Protein AF-A0A127MDD0-F1 (afdb_monomer)

Radius of gyration: 14.5 Å; Cα contacts (8 Å, |Δi|>4): 98; chains: 1; bounding box: 35×24×47 Å

Foldseek 3Di:
DDDDLPDPLLVLLVVLLVVDDLPPPPVDDLLLLLLLLLLLVVVLVVDPDPSSNSNSVSLSSSSLSNCVSVVNNDPVNSVVSNVVCVVCVVVSPVSNVVSVVVSVVVSVVVVVVVVVVVD

Solvent-accessible surface area (backbone atoms only — not comparable to full-atom values): 6689 Å² total; per-residue (Å²): 140,84,88,85,82,74,65,57,62,56,55,53,45,56,50,46,63,71,63,60,57,67,76,62,81,67,90,67,55,62,70,56,32,45,47,31,26,54,25,24,55,59,47,36,79,69,41,93,46,70,65,56,25,52,50,32,49,50,55,21,49,42,32,43,50,55,24,48,47,70,74,55,66,42,72,69,56,49,51,58,47,52,59,48,41,78,75,40,58,68,60,35,54,57,41,30,55,49,44,53,53,5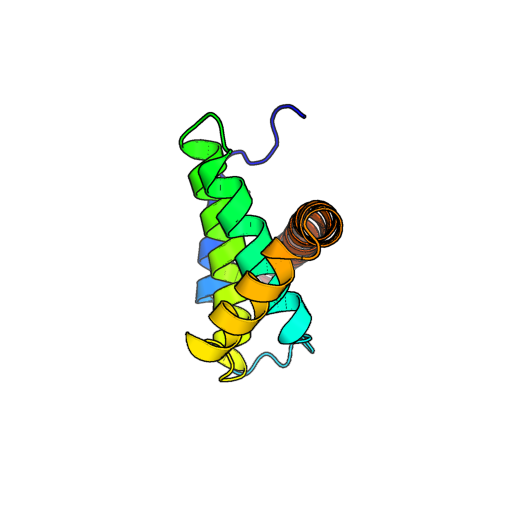3,49,52,54,56,52,53,54,47,56,52,50,55,53,58,75,74,108

pLDDT: mean 70.31, std 15.94, range [34.47, 90.19]

Structure (mmCIF, N/CA/C/O backbone):
data_AF-A0A127MDD0-F1
#
_entry.id   AF-A0A127MDD0-F1
#
loop_
_atom_site.group_PDB
_atom_site.id
_atom_site.type_symbol
_atom_site.label_atom_id
_atom_site.label_alt_id
_atom_site.label_comp_id
_atom_site.label_asym_id
_atom_site.label_entity_id
_atom_site.label_seq_id
_atom_site.pdbx_PDB_ins_code
_atom_site.Cartn_x
_atom_site.Cartn_y
_atom_site.Cartn_z
_atom_site.occupancy
_atom_site.B_iso_or_equiv
_atom_site.auth_seq_id
_atom_site.auth_comp_id
_atom_site.auth_asym_id
_atom_site.auth_atom_id
_atom_site.pdbx_PDB_model_num
ATOM 1 N N . MET A 1 1 ? -19.007 -2.547 -7.636 1.00 37.88 1 MET A N 1
ATOM 2 C CA . MET A 1 1 ? -18.851 -3.203 -6.323 1.00 37.88 1 MET A CA 1
ATOM 3 C C . MET A 1 1 ? -19.222 -2.152 -5.290 1.00 37.88 1 MET A C 1
ATOM 5 O O . MET A 1 1 ? -18.638 -1.083 -5.332 1.00 37.88 1 MET A O 1
ATOM 9 N N . LYS A 1 2 ? -20.316 -2.339 -4.540 1.00 34.47 2 LYS A N 1
ATOM 10 C CA . LYS A 1 2 ? -20.887 -1.298 -3.668 1.00 34.47 2 LYS A CA 1
ATOM 11 C C . LYS A 1 2 ? -20.719 -1.704 -2.205 1.00 34.47 2 LYS A C 1
ATOM 13 O O . LYS A 1 2 ? -21.263 -2.731 -1.819 1.00 34.47 2 LYS A O 1
ATOM 18 N N . ASN A 1 3 ? -20.061 -0.819 -1.455 1.00 45.09 3 ASN A N 1
ATOM 19 C CA . ASN A 1 3 ? -20.128 -0.628 -0.004 1.00 45.09 3 ASN A CA 1
ATOM 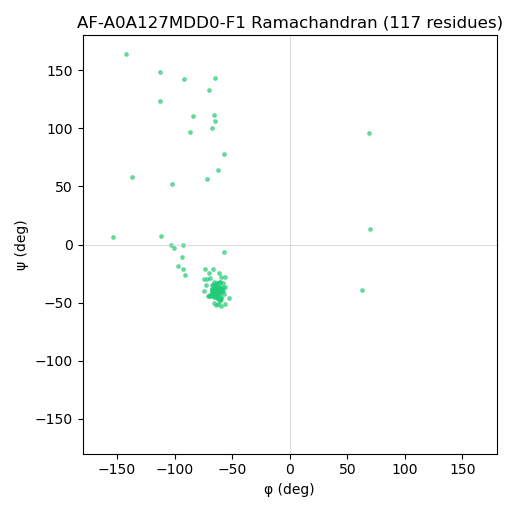20 C C . ASN A 1 3 ? -19.539 -1.752 0.864 1.00 45.09 3 ASN A C 1
ATOM 22 O O . ASN A 1 3 ? -20.282 -2.660 1.209 1.00 45.09 3 ASN A O 1
ATOM 26 N N . PHE A 1 4 ? -18.282 -1.646 1.321 1.00 43.47 4 PHE A N 1
ATOM 27 C CA . PHE A 1 4 ? -17.857 -2.396 2.523 1.00 43.47 4 PHE A CA 1
ATOM 28 C C . PHE A 1 4 ? -16.696 -1.806 3.352 1.00 43.47 4 PHE A C 1
ATOM 30 O O . PHE A 1 4 ? -16.286 -2.418 4.326 1.00 43.47 4 PHE A O 1
ATOM 37 N N . LEU A 1 5 ? -16.197 -0.599 3.067 1.00 43.47 5 LEU A N 1
ATOM 38 C CA . LEU A 1 5 ? -15.114 0.011 3.861 1.00 43.47 5 LEU A CA 1
ATOM 39 C C . LEU A 1 5 ? -15.669 1.075 4.826 1.00 43.47 5 LEU A C 1
ATOM 41 O O . LEU A 1 5 ? -15.263 2.233 4.813 1.00 43.47 5 LEU A O 1
ATOM 45 N N . SER A 1 6 ? -16.675 0.726 5.637 1.00 45.19 6 SER A N 1
ATOM 46 C CA . SER A 1 6 ? -17.305 1.687 6.552 1.00 45.19 6 SER A CA 1
ATOM 47 C C . SER A 1 6 ? -16.556 1.766 7.883 1.00 45.19 6 SER A C 1
ATOM 49 O O . SER A 1 6 ? -16.810 0.969 8.781 1.00 45.19 6 SER A O 1
ATOM 51 N N . SER A 1 7 ? -15.672 2.759 8.005 1.00 39.56 7 SER A N 1
ATOM 52 C CA . SER A 1 7 ? -15.200 3.418 9.242 1.00 39.56 7 SER A CA 1
ATOM 53 C C . SER A 1 7 ? -14.444 2.589 10.302 1.00 39.56 7 SER A C 1
ATOM 55 O O . SER A 1 7 ? -13.479 3.104 10.859 1.00 39.56 7 SER A O 1
ATOM 57 N N . GLY A 1 8 ? -14.821 1.336 10.575 1.00 43.28 8 GLY A N 1
ATOM 58 C CA . GLY A 1 8 ? -14.123 0.434 11.500 1.00 43.28 8 GLY A CA 1
ATOM 59 C C . GLY A 1 8 ? -12.767 -0.013 10.957 1.00 43.28 8 GLY A C 1
ATOM 60 O O . GLY A 1 8 ? -11.762 0.112 11.650 1.00 43.28 8 GLY A O 1
ATOM 61 N N . LEU A 1 9 ? -12.722 -0.380 9.670 1.00 46.66 9 LEU A N 1
ATOM 62 C CA . LEU A 1 9 ? -11.477 -0.714 8.974 1.00 46.66 9 LEU A CA 1
ATOM 63 C C . LEU A 1 9 ? -10.468 0.432 9.035 1.00 46.66 9 LEU A C 1
ATOM 65 O O . LEU A 1 9 ? -9.306 0.190 9.324 1.00 46.66 9 LEU A O 1
ATOM 69 N N . ILE A 1 10 ? -10.900 1.682 8.847 1.00 47.38 10 ILE A N 1
ATOM 70 C CA . ILE A 1 10 ? -10.004 2.849 8.860 1.00 47.38 10 ILE A CA 1
ATOM 71 C C . ILE A 1 10 ? -9.370 3.033 10.250 1.00 47.38 10 ILE A C 1
ATOM 73 O O . ILE A 1 10 ? -8.161 3.224 10.353 1.00 47.38 10 ILE A O 1
ATOM 77 N N . ALA A 1 11 ? -10.147 2.914 11.331 1.00 46.59 11 ALA A N 1
ATOM 78 C CA . ALA A 1 11 ? -9.619 3.021 12.692 1.00 46.59 11 ALA A CA 1
ATOM 79 C C . ALA A 1 11 ? -8.665 1.862 13.045 1.00 46.59 11 ALA A C 1
ATOM 81 O O . ALA A 1 11 ? -7.587 2.109 13.590 1.00 46.59 11 ALA A O 1
ATOM 82 N N . ALA A 1 12 ? -9.013 0.627 12.664 1.00 46.09 12 ALA A N 1
ATOM 83 C CA . ALA A 1 12 ? -8.154 -0.548 12.822 1.00 46.09 12 ALA A CA 1
ATOM 84 C C . ALA A 1 12 ? -6.856 -0.426 12.007 1.00 46.09 12 ALA A C 1
ATOM 86 O O . ALA A 1 12 ? -5.794 -0.837 12.459 1.00 46.09 12 ALA A O 1
ATOM 87 N N . SER A 1 13 ? -6.908 0.227 10.846 1.00 48.19 13 SER A N 1
ATOM 88 C CA . SER A 1 13 ? -5.735 0.487 10.010 1.00 48.19 13 SER A CA 1
ATOM 89 C C . SER A 1 13 ? -4.750 1.465 10.650 1.00 48.19 13 SER A C 1
ATOM 91 O O . SER A 1 13 ? -3.541 1.255 10.590 1.00 48.19 13 SER A O 1
ATOM 93 N N . PHE A 1 14 ? -5.251 2.547 11.261 1.00 49.28 14 PHE A N 1
ATOM 94 C CA . PHE A 1 14 ? -4.416 3.510 11.987 1.00 49.28 14 PHE A CA 1
ATOM 95 C C . PHE A 1 14 ? -3.814 2.882 13.248 1.00 49.28 14 PHE A C 1
ATOM 97 O O . PHE A 1 14 ? -2.647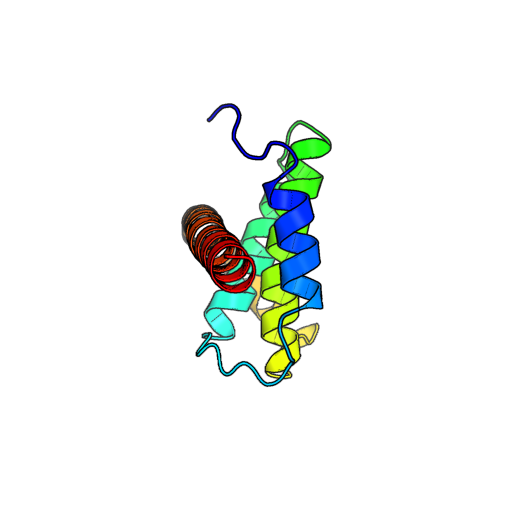 3.130 13.563 1.00 49.28 14 PHE A O 1
ATOM 104 N N . ALA A 1 15 ? -4.587 2.049 13.950 1.00 49.75 15 ALA A N 1
ATOM 105 C CA . ALA A 1 15 ? -4.088 1.268 15.076 1.00 49.75 15 ALA A CA 1
ATOM 106 C C . ALA A 1 15 ? -3.001 0.286 14.618 1.00 49.75 15 ALA A C 1
ATOM 108 O O . ALA A 1 15 ? -1.920 0.276 15.190 1.00 49.75 15 ALA A O 1
ATOM 109 N N . LEU A 1 16 ? -3.219 -0.439 13.520 1.00 51.53 16 LEU A N 1
ATOM 110 C CA . LEU A 1 16 ? -2.247 -1.374 12.963 1.00 51.53 16 LEU A CA 1
ATOM 111 C C . LEU A 1 16 ? -0.960 -0.671 12.517 1.00 51.53 16 LEU A C 1
ATOM 113 O O . LEU A 1 16 ? 0.114 -1.034 12.981 1.00 51.53 16 LEU A O 1
ATOM 117 N N . ALA A 1 17 ? -1.057 0.394 11.718 1.00 49.19 17 ALA A N 1
ATOM 118 C CA . ALA A 1 17 ? 0.105 1.159 11.261 1.00 49.19 17 ALA A CA 1
ATOM 119 C C . ALA A 1 17 ? 0.933 1.763 12.414 1.00 49.19 17 ALA A C 1
ATOM 121 O O . ALA A 1 17 ? 2.138 1.958 12.266 1.00 49.19 17 ALA A O 1
ATOM 122 N N . SER A 1 18 ? 0.305 2.060 13.559 1.00 45.16 18 SER A N 1
ATOM 123 C CA . SER A 1 18 ? 0.988 2.588 14.751 1.00 45.16 18 SER A CA 1
ATOM 124 C C . SER A 1 18 ? 1.436 1.514 15.749 1.00 45.16 18 SER A C 1
ATOM 126 O O . SER A 1 18 ? 2.341 1.778 16.543 1.00 45.16 18 SER A O 1
ATOM 128 N N . ALA A 1 19 ? 0.842 0.319 15.706 1.00 45.00 19 ALA A N 1
ATOM 129 C CA . ALA A 1 19 ? 1.130 -0.792 16.608 1.00 45.00 19 ALA A CA 1
ATOM 130 C C . ALA A 1 19 ? 2.110 -1.819 16.030 1.00 45.00 19 ALA A C 1
ATOM 132 O O . ALA A 1 19 ? 2.693 -2.562 16.815 1.00 45.00 19 ALA A O 1
ATOM 133 N N . THR A 1 20 ? 2.339 -1.873 14.710 1.00 46.28 20 THR A N 1
ATOM 134 C CA . THR A 1 20 ? 3.395 -2.725 14.138 1.00 46.28 20 THR A CA 1
ATOM 135 C C . THR A 1 20 ? 4.771 -2.222 14.581 1.00 46.28 20 THR A C 1
ATOM 137 O O . THR A 1 20 ? 5.198 -1.151 14.139 1.00 46.28 20 THR A O 1
ATOM 140 N N . PRO A 1 21 ? 5.508 -2.959 15.435 1.00 41.00 21 PRO A N 1
ATOM 141 C CA . PRO A 1 21 ? 6.890 -2.612 15.707 1.00 41.00 21 PRO A CA 1
ATOM 142 C C . PRO A 1 21 ? 7.696 -2.789 14.417 1.00 41.00 21 PRO A C 1
ATOM 144 O O . PRO A 1 21 ? 7.493 -3.754 13.684 1.00 41.00 21 PRO A O 1
ATOM 147 N N . ALA A 1 22 ? 8.673 -1.910 14.180 1.00 44.81 22 ALA A N 1
ATOM 148 C CA . ALA A 1 22 ? 9.611 -2.004 13.052 1.00 44.81 22 ALA A CA 1
ATOM 149 C C . ALA A 1 22 ? 10.406 -3.333 13.001 1.00 44.81 22 ALA A C 1
ATOM 151 O O . ALA A 1 22 ? 11.144 -3.571 12.055 1.00 44.81 22 ALA A O 1
ATOM 152 N N . SER A 1 23 ? 10.276 -4.180 14.029 1.00 39.16 23 SER A N 1
ATOM 153 C CA . SER A 1 23 ? 10.904 -5.493 14.170 1.00 39.16 23 SER A CA 1
ATOM 154 C C . SER A 1 23 ? 9.924 -6.666 14.113 1.00 39.16 23 SER A C 1
ATOM 156 O O . SER A 1 23 ? 10.322 -7.787 14.431 1.00 39.16 23 SER A O 1
ATOM 158 N N . ALA A 1 24 ? 8.643 -6.450 13.797 1.00 39.78 24 ALA A N 1
ATOM 159 C CA . ALA A 1 24 ? 7.808 -7.569 13.397 1.00 39.78 24 ALA A CA 1
ATOM 160 C C . ALA A 1 24 ? 8.360 -8.041 12.051 1.00 39.78 24 ALA A C 1
ATOM 162 O O . ALA A 1 24 ? 8.101 -7.415 11.027 1.00 39.78 24 ALA A O 1
ATOM 163 N N . GLU A 1 25 ? 9.155 -9.113 12.068 1.00 39.00 25 GLU A N 1
ATOM 164 C CA . GLU A 1 25 ? 9.471 -9.928 10.894 1.00 39.00 25 GLU A CA 1
ATOM 165 C C . GLU A 1 25 ? 8.162 -10.547 10.369 1.00 39.00 25 GLU A C 1
ATOM 167 O O . GLU A 1 25 ? 7.943 -11.756 10.395 1.00 39.00 25 GLU A O 1
ATOM 172 N N . MET A 1 26 ? 7.235 -9.709 9.910 1.00 44.97 26 MET A N 1
ATOM 173 C CA . MET A 1 26 ? 6.328 -10.105 8.859 1.00 44.97 26 MET A CA 1
ATOM 174 C C . MET A 1 26 ? 7.254 -10.312 7.676 1.00 44.97 26 MET A C 1
ATO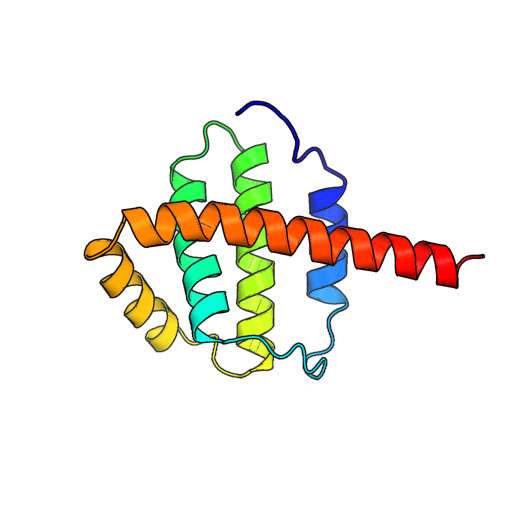M 176 O O . MET A 1 26 ? 7.814 -9.346 7.178 1.00 44.97 26 MET A O 1
ATOM 180 N N . SER A 1 27 ? 7.500 -11.568 7.304 1.00 48.28 27 SER A N 1
ATOM 181 C CA . SER A 1 27 ? 8.151 -11.933 6.046 1.00 48.28 27 SER A CA 1
ATOM 182 C C . SER A 1 27 ? 7.323 -11.340 4.903 1.00 48.28 27 SER A C 1
ATOM 184 O O . SER A 1 27 ? 6.502 -12.034 4.300 1.00 48.28 27 SER A O 1
ATOM 186 N N . SER A 1 28 ? 7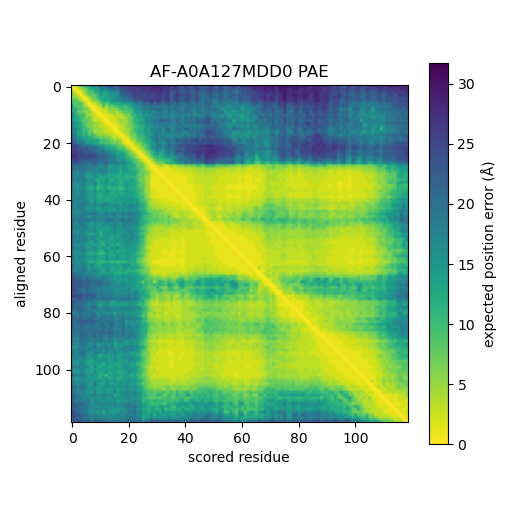.466 -10.045 4.653 1.00 60.53 28 SER A N 1
ATOM 187 C CA . SER A 1 28 ? 6.878 -9.377 3.521 1.00 60.53 28 SER A CA 1
ATOM 188 C C . SER A 1 28 ? 7.892 -9.409 2.396 1.00 60.53 28 SER A C 1
ATOM 190 O O . SER A 1 28 ? 9.102 -9.428 2.599 1.00 60.53 28 SER A O 1
ATOM 192 N N . ASP A 1 29 ? 7.395 -9.583 1.181 1.00 77.94 29 ASP A N 1
ATOM 193 C CA . ASP A 1 29 ? 8.230 -9.373 0.015 1.00 77.94 29 ASP A CA 1
ATOM 194 C C . ASP A 1 29 ? 8.193 -7.865 -0.265 1.00 77.94 29 ASP A C 1
ATOM 196 O O . ASP A 1 29 ? 7.135 -7.378 -0.687 1.00 77.94 29 ASP A O 1
ATOM 200 N N . PRO A 1 30 ? 9.291 -7.109 -0.073 1.00 79.69 30 PRO A N 1
ATOM 201 C CA . PRO A 1 30 ? 9.299 -5.672 -0.332 1.00 79.69 30 PRO A CA 1
ATOM 202 C C . PRO A 1 30 ? 8.876 -5.334 -1.764 1.00 79.69 30 PRO A C 1
ATOM 204 O O . PRO A 1 30 ? 8.303 -4.273 -2.018 1.00 79.69 30 PRO A O 1
ATOM 207 N N . ALA A 1 31 ? 9.096 -6.240 -2.723 1.00 83.44 31 ALA A N 1
ATOM 208 C CA . ALA A 1 31 ? 8.618 -6.047 -4.085 1.00 83.44 31 ALA A CA 1
ATOM 209 C C . ALA A 1 31 ? 7.087 -6.101 -4.170 1.00 83.44 31 ALA A C 1
ATOM 211 O O . ALA A 1 31 ? 6.496 -5.333 -4.932 1.00 83.44 31 ALA A O 1
ATOM 212 N N . SER A 1 32 ? 6.459 -6.993 -3.404 1.00 86.62 32 SER A N 1
ATOM 213 C CA . SER A 1 32 ? 5.006 -7.124 -3.310 1.00 86.62 32 SER A CA 1
ATOM 214 C C . SER A 1 32 ? 4.385 -5.939 -2.575 1.00 86.62 32 SER A C 1
ATOM 216 O O . SER A 1 32 ? 3.411 -5.377 -3.071 1.00 86.62 32 SER A O 1
ATOM 218 N N . ASP A 1 33 ? 4.968 -5.509 -1.453 1.00 87.75 33 ASP A N 1
ATOM 219 C CA . ASP A 1 33 ? 4.469 -4.360 -0.686 1.00 87.75 33 ASP A CA 1
ATOM 220 C C . ASP A 1 33 ? 4.562 -3.066 -1.507 1.00 87.75 33 ASP A C 1
ATOM 222 O O . ASP A 1 33 ? 3.621 -2.273 -1.551 1.00 87.75 33 ASP A O 1
ATOM 226 N N . ALA A 1 34 ? 5.656 -2.872 -2.248 1.00 87.81 34 ALA A N 1
ATOM 227 C CA . ALA A 1 34 ? 5.794 -1.731 -3.146 1.00 87.81 34 ALA A CA 1
ATOM 228 C C . ALA A 1 34 ? 4.810 -1.777 -4.325 1.00 87.81 34 ALA A C 1
ATOM 230 O O . ALA A 1 34 ? 4.306 -0.729 -4.735 1.00 87.81 34 ALA A O 1
ATOM 231 N N . ASP A 1 35 ? 4.485 -2.964 -4.845 1.00 89.31 35 ASP A N 1
ATOM 232 C CA . ASP A 1 35 ? 3.404 -3.085 -5.823 1.00 89.31 35 ASP A CA 1
ATOM 233 C C . ASP A 1 35 ? 2.044 -2.760 -5.214 1.00 89.31 35 ASP A C 1
ATOM 235 O O . ASP A 1 35 ? 1.251 -2.095 -5.877 1.00 89.31 35 ASP A O 1
ATOM 239 N N . CYS A 1 36 ? 1.776 -3.162 -3.969 1.00 90.19 36 CYS A N 1
ATOM 240 C CA . CYS A 1 36 ? 0.550 -2.788 -3.270 1.00 90.19 36 CYS A CA 1
ATOM 241 C C . CYS A 1 36 ? 0.431 -1.268 -3.123 1.00 90.19 36 CYS A C 1
ATOM 243 O O . CYS A 1 36 ? -0.604 -0.710 -3.481 1.00 90.19 36 CYS A O 1
ATOM 245 N N . VAL A 1 37 ? 1.496 -0.577 -2.697 1.00 89.75 37 VAL A N 1
ATOM 246 C CA . VAL A 1 37 ? 1.511 0.895 -2.592 1.00 89.75 37 VAL A CA 1
ATOM 247 C C . VAL A 1 37 ? 1.172 1.549 -3.932 1.00 89.75 37 VAL A C 1
ATOM 249 O O . VAL A 1 37 ? 0.272 2.386 -3.997 1.00 89.75 37 VAL A O 1
ATOM 252 N N . VAL A 1 38 ? 1.859 1.156 -5.010 1.00 88.25 38 VAL A N 1
ATOM 253 C CA . VAL A 1 38 ? 1.645 1.742 -6.344 1.00 88.25 38 VAL A CA 1
ATOM 254 C C . VAL A 1 38 ? 0.240 1.435 -6.866 1.00 88.25 38 VAL A C 1
ATOM 256 O O . VAL A 1 38 ? -0.441 2.340 -7.345 1.00 88.25 38 VAL A O 1
ATOM 259 N N . SER A 1 39 ? -0.216 0.187 -6.738 1.00 88.56 39 SER A N 1
ATOM 260 C CA . SER A 1 39 ? -1.545 -0.237 -7.198 1.00 88.56 39 SER A CA 1
ATOM 261 C C . SER A 1 39 ? -2.657 0.535 -6.486 1.00 88.56 39 SER A C 1
ATOM 263 O O . SER A 1 39 ? -3.570 1.048 -7.129 1.00 88.56 39 SER A O 1
ATOM 265 N N . LEU A 1 40 ? -2.564 0.655 -5.157 1.00 89.81 40 LEU A N 1
ATOM 266 C CA . LEU A 1 40 ? -3.568 1.323 -4.332 1.00 89.81 40 LEU A CA 1
ATOM 267 C C . LEU A 1 40 ? -3.572 2.835 -4.575 1.00 89.81 40 LEU A C 1
ATOM 269 O O . LEU A 1 40 ? -4.636 3.408 -4.783 1.00 89.81 40 LEU A O 1
ATOM 273 N N . MET A 1 41 ? -2.408 3.485 -4.662 1.00 85.44 41 MET A N 1
ATOM 274 C CA . MET A 1 41 ? -2.345 4.916 -4.990 1.00 85.44 41 MET A CA 1
ATOM 275 C C . MET A 1 41 ? -3.037 5.255 -6.317 1.00 85.44 41 MET A C 1
ATOM 277 O O . MET A 1 41 ? -3.694 6.292 -6.417 1.00 85.44 41 MET A O 1
ATOM 281 N N . MET A 1 42 ? -2.941 4.373 -7.315 1.00 80.94 42 MET A N 1
ATOM 282 C CA . MET A 1 42 ? -3.619 4.566 -8.597 1.00 80.94 42 MET A CA 1
ATOM 283 C C . MET A 1 42 ? -5.142 4.430 -8.508 1.00 80.94 42 MET A C 1
ATOM 285 O O . MET A 1 42 ? -5.859 5.061 -9.288 1.00 80.94 42 MET A O 1
ATOM 289 N N . LEU A 1 43 ? -5.656 3.632 -7.569 1.00 81.56 43 LEU A N 1
ATOM 290 C CA . LEU A 1 43 ? -7.092 3.554 -7.302 1.00 81.56 43 LEU A CA 1
ATOM 291 C C . LEU A 1 43 ? -7.606 4.786 -6.549 1.00 81.56 43 LEU A C 1
ATOM 293 O O . LEU A 1 43 ? -8.750 5.184 -6.760 1.00 81.56 43 LEU A O 1
ATOM 297 N N . THR A 1 44 ? -6.774 5.436 -5.729 1.00 81.12 44 THR A N 1
ATOM 298 C CA . THR A 1 44 ? -7.155 6.670 -5.019 1.00 81.12 44 THR A CA 1
ATOM 299 C C . THR A 1 44 ? -7.573 7.776 -5.992 1.00 81.12 44 THR A C 1
ATOM 301 O O . THR A 1 44 ? -8.527 8.512 -5.732 1.00 81.12 44 THR A O 1
ATOM 304 N N . GLU A 1 45 ? -6.903 7.890 -7.141 1.00 77.50 45 GLU A N 1
ATOM 305 C CA . GLU A 1 45 ? -7.277 8.862 -8.178 1.00 77.50 45 GLU A CA 1
ATOM 306 C C . GLU A 1 45 ? -8.592 8.504 -8.890 1.00 77.50 45 GLU A C 1
ATOM 308 O O . GLU A 1 45 ? -9.283 9.396 -9.383 1.00 77.50 45 GLU A O 1
ATOM 313 N N . GLN A 1 46 ? -8.962 7.220 -8.900 1.00 77.00 46 GLN A N 1
ATOM 314 C CA . GLN A 1 46 ? -10.155 6.685 -9.566 1.00 77.00 46 GLN A CA 1
ATOM 315 C C . GLN A 1 46 ? -11.384 6.593 -8.652 1.00 77.00 46 GLN A C 1
ATOM 317 O O . GLN A 1 46 ? -12.486 6.349 -9.133 1.00 77.00 46 GLN A O 1
ATOM 322 N N . ALA A 1 47 ? -11.217 6.775 -7.342 1.00 81.38 47 ALA A N 1
ATOM 323 C CA . ALA A 1 47 ? -12.305 6.665 -6.383 1.00 81.38 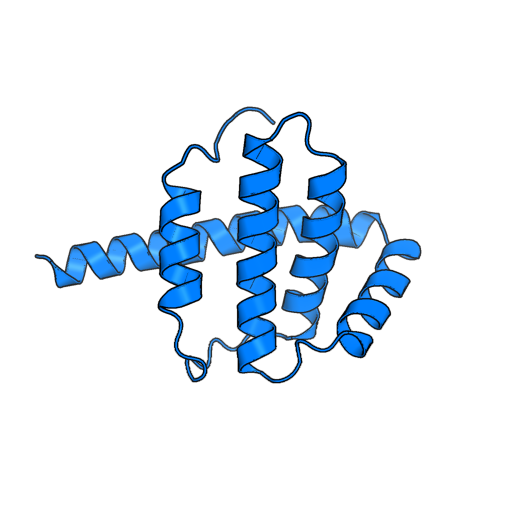47 ALA A CA 1
ATOM 324 C C . ALA A 1 47 ? -13.322 7.818 -6.504 1.00 81.38 47 ALA A C 1
ATOM 326 O O . ALA A 1 47 ? -12.966 9.002 -6.524 1.00 81.38 47 ALA A O 1
ATOM 327 N N . ASP A 1 48 ? -14.608 7.453 -6.515 1.00 81.19 48 ASP A N 1
ATOM 328 C CA . ASP A 1 48 ? -15.736 8.359 -6.777 1.00 81.19 48 ASP A CA 1
ATOM 329 C C . ASP A 1 48 ? -16.050 9.310 -5.611 1.00 81.19 48 ASP A C 1
ATOM 331 O O . ASP A 1 48 ? -16.697 10.344 -5.795 1.00 81.19 48 ASP A O 1
ATOM 335 N N . ASN A 1 49 ? -15.619 8.976 -4.392 1.00 82.38 49 ASN A N 1
ATOM 336 C CA . ASN A 1 49 ? -15.902 9.768 -3.199 1.00 82.38 49 ASN A CA 1
ATOM 337 C C . ASN A 1 49 ? -14.714 9.813 -2.226 1.00 82.38 49 ASN A C 1
ATOM 339 O O . ASN A 1 49 ? -13.777 9.023 -2.309 1.00 82.38 49 ASN A O 1
ATOM 343 N N . ALA A 1 50 ? -14.761 10.772 -1.300 1.00 77.56 50 ALA A N 1
ATOM 344 C CA . ALA A 1 50 ? -13.695 10.996 -0.326 1.00 77.56 50 ALA A CA 1
ATOM 345 C C . ALA A 1 50 ? -13.498 9.815 0.641 1.00 77.56 50 ALA A C 1
ATOM 347 O O . ALA A 1 50 ? -12.366 9.509 0.985 1.00 77.56 50 ALA A O 1
ATOM 348 N N . SER A 1 51 ? -14.571 9.116 1.023 1.00 75.50 51 SER A N 1
ATOM 349 C CA . SER A 1 51 ? -14.483 7.970 1.939 1.00 75.50 51 SER A CA 1
ATOM 350 C C . SER A 1 51 ? -13.699 6.810 1.326 1.00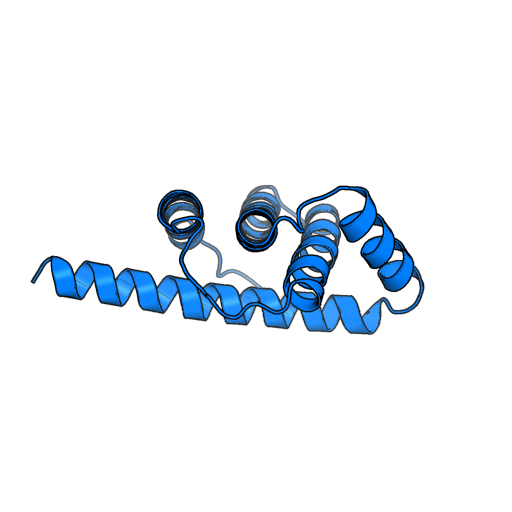 75.50 51 SER A C 1
ATOM 352 O O . SER A 1 51 ? -12.878 6.197 2.003 1.00 75.50 51 SER A O 1
ATOM 354 N N . ASP A 1 52 ? -13.928 6.520 0.046 1.00 77.75 52 ASP A N 1
ATOM 355 C CA . ASP A 1 52 ? -13.199 5.476 -0.674 1.00 77.75 52 ASP A CA 1
ATOM 356 C C . ASP A 1 52 ? -11.726 5.870 -0.848 1.00 77.75 52 ASP A C 1
ATOM 358 O O . ASP A 1 52 ? -10.839 5.040 -0.667 1.00 77.75 52 ASP A O 1
ATOM 362 N N . LYS A 1 53 ? -11.445 7.155 -1.110 1.00 80.25 53 LYS A N 1
ATOM 363 C CA . LYS A 1 53 ? -10.070 7.682 -1.166 1.00 80.25 53 LYS A CA 1
ATOM 364 C C . LYS A 1 53 ? -9.336 7.504 0.152 1.00 80.25 53 LYS A C 1
ATOM 366 O O . LYS A 1 53 ? -8.195 7.051 0.140 1.00 80.25 53 LYS A O 1
ATOM 371 N N . ASP A 1 54 ? -9.986 7.830 1.264 1.00 79.62 54 ASP A N 1
ATOM 372 C CA . ASP A 1 54 ? -9.394 7.697 2.592 1.00 79.62 54 ASP A CA 1
ATOM 373 C C . ASP A 1 54 ? -9.111 6.228 2.915 1.00 79.62 54 ASP A C 1
ATOM 375 O O . ASP A 1 54 ? -8.028 5.909 3.406 1.00 79.62 54 ASP A O 1
ATOM 379 N N . ALA A 1 55 ? -10.025 5.313 2.579 1.00 79.38 55 ALA A N 1
ATOM 380 C CA . ALA A 1 55 ? -9.816 3.884 2.792 1.00 79.38 55 ALA A CA 1
ATOM 381 C C . ALA A 1 55 ? -8.650 3.337 1.946 1.00 79.38 55 ALA A C 1
ATOM 383 O O . ALA A 1 55 ? -7.788 2.627 2.463 1.00 79.38 55 ALA A O 1
ATOM 384 N N . ILE A 1 56 ? -8.564 3.719 0.669 1.00 82.94 56 ILE A N 1
ATOM 385 C CA . ILE A 1 56 ? -7.472 3.300 -0.221 1.00 82.94 56 ILE A CA 1
ATOM 386 C C . ILE A 1 56 ? -6.128 3.884 0.226 1.00 82.94 56 ILE A C 1
ATOM 388 O O . ILE A 1 56 ? -5.133 3.161 0.297 1.00 82.94 56 ILE A O 1
ATOM 392 N N . ALA A 1 57 ? -6.089 5.170 0.581 1.00 82.12 57 ALA A N 1
ATOM 393 C CA . ALA A 1 57 ? -4.892 5.819 1.110 1.00 82.12 57 ALA A CA 1
ATOM 394 C C . ALA A 1 57 ? -4.412 5.153 2.404 1.00 82.12 57 ALA A C 1
ATOM 396 O O . ALA A 1 57 ? -3.216 4.954 2.600 1.00 82.12 57 ALA A O 1
ATOM 397 N N . THR A 1 58 ? -5.349 4.762 3.261 1.00 84.25 58 THR A N 1
ATOM 398 C CA . THR A 1 58 ? -5.064 4.050 4.502 1.00 84.25 58 THR A CA 1
ATOM 399 C C . THR A 1 58 ? -4.398 2.693 4.241 1.00 84.25 58 THR A C 1
ATOM 401 O O . THR A 1 58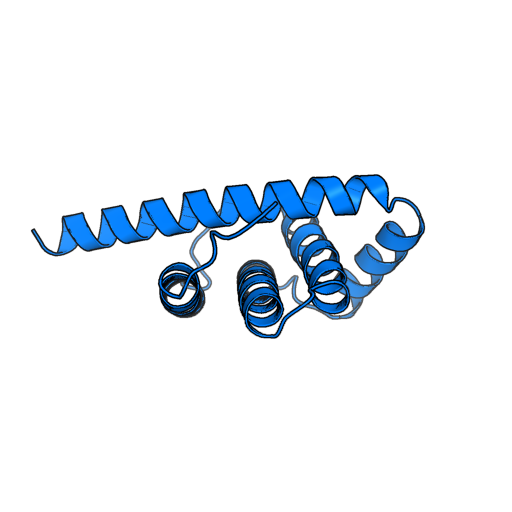 ? -3.352 2.402 4.823 1.00 84.25 58 THR A O 1
ATOM 404 N N . MET A 1 59 ? -4.927 1.898 3.305 1.00 85.56 59 MET A N 1
ATOM 405 C CA . MET A 1 59 ? -4.298 0.638 2.887 1.00 85.56 59 MET A CA 1
ATOM 406 C C . MET A 1 59 ? -2.908 0.870 2.273 1.00 85.56 59 MET A C 1
ATOM 408 O O . MET A 1 59 ? -1.957 0.156 2.585 1.00 85.56 59 MET A O 1
ATOM 412 N N . ALA A 1 60 ? -2.747 1.898 1.435 1.00 86.50 60 ALA A N 1
ATOM 413 C CA . ALA A 1 60 ? -1.452 2.229 0.841 1.00 86.50 60 ALA A CA 1
ATOM 414 C C . ALA A 1 60 ? -0.408 2.613 1.908 1.00 86.50 60 ALA A C 1
ATOM 416 O O . ALA A 1 60 ? 0.746 2.190 1.827 1.00 86.50 60 ALA A O 1
ATOM 417 N N . LEU A 1 61 ? -0.809 3.372 2.932 1.00 84.19 61 LEU A N 1
ATOM 418 C CA . LEU A 1 61 ? 0.058 3.739 4.055 1.00 84.19 61 LEU A CA 1
ATOM 419 C C . LEU A 1 61 ? 0.486 2.526 4.883 1.00 84.19 61 LEU A C 1
ATOM 421 O O . LEU A 1 61 ? 1.627 2.489 5.339 1.00 84.19 61 LEU A O 1
ATOM 425 N N . TYR A 1 62 ? -0.385 1.530 5.041 1.00 85.06 62 TYR A N 1
ATOM 426 C CA . TYR A 1 62 ? -0.042 0.282 5.715 1.00 85.06 62 TYR A CA 1
ATOM 427 C C . TYR A 1 62 ? 1.118 -0.452 5.018 1.00 85.06 62 TYR A C 1
ATOM 429 O O . TYR A 1 62 ? 2.152 -0.715 5.638 1.00 85.06 62 TYR A O 1
ATOM 437 N N . TYR A 1 63 ? 1.006 -0.697 3.709 1.00 85.69 63 TYR A N 1
ATOM 438 C CA . TYR A 1 63 ? 2.081 -1.335 2.936 1.00 85.69 63 TYR A CA 1
ATOM 439 C C . TYR A 1 63 ? 3.345 -0.473 2.862 1.00 85.69 63 TYR A C 1
ATOM 441 O O . TYR A 1 63 ? 4.460 -0.989 2.904 1.00 85.69 63 TYR A O 1
ATOM 449 N N . PHE A 1 64 ? 3.198 0.853 2.825 1.00 82.88 64 PHE A N 1
ATOM 450 C CA . PHE A 1 64 ? 4.339 1.759 2.919 1.00 82.88 64 PHE A CA 1
ATOM 451 C C . PHE A 1 64 ? 5.053 1.662 4.279 1.00 82.88 64 PHE A C 1
ATOM 453 O O . PHE A 1 64 ? 6.282 1.686 4.333 1.00 82.88 64 PHE A O 1
ATOM 460 N N . GLY A 1 65 ? 4.305 1.506 5.375 1.00 80.62 65 GLY A N 1
ATOM 461 C CA . GLY A 1 65 ? 4.852 1.267 6.710 1.00 80.62 65 GLY A CA 1
ATOM 462 C C . GLY A 1 65 ? 5.682 -0.017 6.781 1.00 80.62 65 GLY A C 1
ATOM 463 O O . GLY A 1 65 ? 6.787 0.006 7.326 1.00 80.62 65 GLY A O 1
ATOM 464 N N . ARG A 1 66 ? 5.210 -1.100 6.146 1.00 81.50 66 ARG A N 1
ATOM 465 C CA . ARG A 1 66 ? 5.948 -2.374 6.035 1.00 81.50 66 ARG A CA 1
ATOM 466 C C . ARG A 1 66 ? 7.284 -2.199 5.312 1.00 81.50 66 ARG A C 1
ATOM 468 O O . ARG A 1 66 ? 8.324 -2.561 5.856 1.00 81.50 66 ARG A O 1
ATOM 475 N N . LEU A 1 67 ? 7.291 -1.499 4.173 1.00 78.25 67 LEU A N 1
ATOM 476 C CA . LEU A 1 67 ? 8.531 -1.133 3.468 1.00 78.25 67 LEU A CA 1
ATOM 477 C C . LEU A 1 67 ? 9.494 -0.313 4.341 1.00 78.25 67 LEU A C 1
ATOM 479 O O . LEU A 1 67 ? 10.714 -0.387 4.170 1.00 78.25 67 LEU A O 1
ATOM 483 N N . GLY A 1 68 ? 8.953 0.512 5.241 1.00 70.94 68 GLY A N 1
ATOM 484 C CA . GLY A 1 68 ? 9.721 1.322 6.182 1.00 70.94 68 GLY A CA 1
ATOM 485 C C . GLY A 1 68 ? 10.466 0.477 7.211 1.00 70.94 68 GLY A C 1
ATOM 486 O O . GLY A 1 68 ? 11.635 0.754 7.478 1.00 70.94 68 GLY A O 1
ATOM 487 N N . GLY A 1 69 ? 9.827 -0.582 7.720 1.00 66.88 69 GLY A N 1
ATOM 488 C CA . GLY A 1 69 ? 10.459 -1.566 8.607 1.00 66.88 69 GLY A CA 1
ATOM 489 C C . GLY A 1 69 ? 11.649 -2.280 7.959 1.00 66.88 69 GLY A C 1
ATOM 490 O O . GLY A 1 69 ? 12.642 -2.561 8.623 1.00 66.88 69 GLY A O 1
ATOM 491 N N . GLU A 1 70 ? 11.603 -2.475 6.641 1.00 63.59 70 GLU A N 1
ATOM 492 C CA . GLU A 1 70 ? 12.647 -3.164 5.870 1.00 63.59 70 GLU A CA 1
ATOM 493 C C . GLU A 1 70 ? 13.720 -2.231 5.273 1.00 63.59 70 GLU A C 1
ATOM 495 O O . GLU A 1 70 ? 14.637 -2.676 4.576 1.00 63.59 70 GLU A O 1
ATOM 500 N N . GLY A 1 71 ? 13.614 -0.915 5.496 1.00 65.12 71 GLY A N 1
ATOM 501 C CA . GLY A 1 71 ? 14.515 0.084 4.904 1.00 65.12 71 GLY A CA 1
ATOM 502 C C . GLY A 1 71 ? 14.348 0.275 3.388 1.00 65.12 71 GLY A C 1
ATOM 503 O O . GLY A 1 71 ? 15.191 0.904 2.744 1.00 65.12 71 GLY A O 1
ATOM 504 N N . GLN A 1 72 ? 13.262 -0.244 2.807 1.00 68.31 72 GLN A N 1
ATOM 505 C CA . GLN A 1 72 ? 12.958 -0.191 1.371 1.00 68.31 72 GLN A CA 1
ATOM 506 C C . GLN A 1 72 ? 11.946 0.905 1.003 1.00 68.31 72 GLN A C 1
ATOM 508 O O . GLN A 1 72 ? 11.699 1.140 -0.180 1.00 68.31 72 GLN A O 1
ATOM 513 N N . ALA A 1 73 ? 11.412 1.643 1.985 1.00 68.00 73 ALA A N 1
ATOM 514 C CA . ALA A 1 73 ? 10.557 2.817 1.777 1.00 68.00 73 ALA A CA 1
ATOM 515 C C . ALA A 1 73 ? 11.343 4.041 1.259 1.00 68.00 73 ALA A C 1
ATOM 517 O O . ALA A 1 73 ? 11.341 5.114 1.862 1.00 68.00 73 ALA A O 1
ATOM 518 N N . ASN A 1 74 ? 12.046 3.893 0.134 1.00 72.00 74 ASN A N 1
ATOM 519 C CA . ASN A 1 74 ? 12.751 4.987 -0.524 1.00 72.00 74 ASN A CA 1
ATOM 520 C C . ASN A 1 74 ? 12.116 5.331 -1.880 1.00 72.00 74 ASN A C 1
ATOM 522 O O . ASN A 1 74 ? 11.588 4.476 -2.595 1.00 72.00 74 ASN A O 1
ATOM 526 N N . ALA A 1 75 ? 12.192 6.613 -2.244 1.00 67.69 75 ALA A N 1
ATOM 527 C CA . ALA A 1 75 ? 11.560 7.138 -3.452 1.00 67.69 75 ALA A CA 1
ATOM 528 C C . ALA A 1 75 ? 12.076 6.472 -4.740 1.00 67.69 75 ALA A C 1
ATOM 530 O O . ALA A 1 75 ? 11.309 6.308 -5.687 1.00 67.69 75 ALA A O 1
ATOM 531 N N . GLY A 1 76 ? 13.349 6.059 -4.781 1.00 72.12 76 GLY A N 1
ATOM 532 C CA . GLY A 1 76 ? 13.932 5.376 -5.938 1.00 72.12 76 GLY A CA 1
ATOM 533 C C . GLY A 1 76 ? 13.319 3.994 -6.170 1.00 72.12 76 GLY A C 1
ATOM 534 O O . GLY A 1 76 ? 12.996 3.642 -7.304 1.00 72.12 76 GLY A O 1
ATOM 535 N N . TYR A 1 77 ? 13.090 3.246 -5.091 1.00 73.81 77 TYR A N 1
ATOM 536 C CA . TYR A 1 77 ? 12.477 1.926 -5.131 1.00 73.81 77 TYR A CA 1
ATOM 537 C C . TYR A 1 77 ? 11.025 2.002 -5.609 1.00 73.81 77 TYR A C 1
ATOM 539 O O . TYR A 1 77 ? 10.677 1.352 -6.594 1.00 73.81 77 TYR A O 1
ATOM 547 N N . LEU A 1 78 ? 10.209 2.886 -5.024 1.00 75.56 78 LEU A N 1
ATOM 548 C CA . LEU A 1 78 ? 8.821 3.096 -5.458 1.00 75.56 78 LEU A CA 1
ATOM 549 C C . LEU A 1 78 ? 8.725 3.613 -6.902 1.00 75.56 78 LEU A C 1
ATOM 551 O O . LEU A 1 78 ? 7.918 3.110 -7.682 1.00 75.56 78 LEU A O 1
ATOM 555 N N . SER A 1 79 ? 9.607 4.535 -7.305 1.00 75.88 79 SER A N 1
ATOM 556 C CA . SER A 1 79 ? 9.655 5.033 -8.690 1.00 75.88 79 SER A CA 1
ATOM 557 C C . SER A 1 79 ? 9.967 3.918 -9.694 1.00 75.88 79 SER A C 1
ATOM 559 O O . SER A 1 79 ? 9.406 3.886 -10.789 1.00 75.88 79 SER A O 1
ATOM 561 N N . SER A 1 80 ? 10.829 2.962 -9.326 1.00 79.31 80 SER A N 1
ATOM 562 C CA . SER A 1 80 ? 11.124 1.806 -10.182 1.00 79.31 80 SER A CA 1
ATOM 563 C C . SER A 1 80 ? 9.898 0.910 -10.404 1.00 79.31 80 SER A C 1
ATOM 565 O O . SER A 1 80 ? 9.718 0.381 -11.502 1.00 79.31 80 SER A O 1
ATOM 567 N N . ARG A 1 81 ? 9.017 0.791 -9.400 1.00 81.69 81 ARG A N 1
ATOM 568 C CA . ARG A 1 81 ? 7.754 0.043 -9.505 1.00 81.69 81 ARG A CA 1
ATOM 569 C C . ARG A 1 81 ? 6.712 0.802 -10.319 1.00 81.69 81 ARG A C 1
ATOM 571 O O . ARG A 1 81 ? 6.068 0.205 -11.173 1.00 81.69 81 ARG A O 1
ATOM 578 N N . MET A 1 82 ? 6.614 2.121 -10.154 1.00 78.31 82 MET A N 1
ATOM 579 C CA . MET A 1 82 ? 5.725 2.955 -10.976 1.00 78.31 82 MET A CA 1
ATOM 580 C C . MET A 1 82 ? 6.025 2.844 -12.479 1.00 78.31 82 MET A C 1
ATOM 582 O O . MET A 1 82 ? 5.108 2.820 -13.294 1.00 78.31 82 MET A O 1
ATOM 586 N N . ASN A 1 83 ? 7.296 2.712 -12.868 1.00 78.62 83 ASN A N 1
ATOM 587 C CA . ASN A 1 83 ? 7.644 2.495 -14.276 1.00 78.62 83 ASN A CA 1
ATOM 588 C C . ASN A 1 83 ? 7.147 1.139 -14.808 1.00 78.62 83 ASN A C 1
ATOM 590 O O . ASN A 1 83 ? 6.802 1.037 -15.984 1.00 78.62 83 ASN A O 1
ATOM 594 N N . ARG A 1 84 ? 7.084 0.105 -13.957 1.00 74.94 84 ARG A N 1
ATOM 595 C CA . ARG A 1 84 ? 6.517 -1.203 -14.324 1.00 74.94 84 ARG A CA 1
ATOM 596 C C . ARG A 1 84 ? 5.000 -1.155 -14.446 1.00 74.94 84 ARG A C 1
ATOM 598 O O . ARG A 1 84 ? 4.463 -1.782 -15.351 1.00 74.94 84 ARG A O 1
ATOM 605 N N . PHE A 1 85 ? 4.323 -0.360 -13.619 1.00 76.81 85 PHE A N 1
ATOM 606 C CA . PHE A 1 85 ? 2.880 -0.127 -13.746 1.00 76.81 85 PHE A CA 1
ATOM 607 C C . PHE A 1 85 ? 2.485 0.331 -15.153 1.00 76.81 85 PHE A C 1
ATOM 609 O O . PHE A 1 85 ? 1.569 -0.230 -15.748 1.00 76.81 85 PHE A O 1
ATOM 616 N N . ALA A 1 86 ? 3.220 1.290 -15.724 1.00 73.31 86 ALA A N 1
ATOM 617 C CA . ALA A 1 86 ? 2.950 1.778 -17.076 1.00 73.31 86 ALA A CA 1
ATOM 618 C C . ALA A 1 86 ? 3.084 0.688 -18.160 1.00 73.31 86 ALA A C 1
ATOM 620 O O . ALA A 1 86 ? 2.483 0.810 -19.227 1.00 73.31 86 ALA A O 1
ATOM 621 N N . ALA A 1 87 ? 3.864 -0.365 -17.898 1.00 82.00 87 ALA A N 1
ATOM 622 C CA . ALA A 1 87 ? 4.065 -1.485 -18.812 1.00 82.00 87 ALA A CA 1
ATOM 623 C C . ALA A 1 87 ? 3.068 -2.640 -18.595 1.00 82.00 87 ALA A C 1
ATOM 625 O O . ALA A 1 87 ? 2.800 -3.386 -19.534 1.00 82.00 87 ALA A O 1
ATOM 626 N N . GLU A 1 88 ? 2.521 -2.796 -17.384 1.00 83.44 88 GLU A N 1
ATOM 627 C CA . GLU A 1 88 ? 1.727 -3.965 -16.972 1.00 83.44 88 GLU A CA 1
ATOM 628 C C . GLU A 1 88 ? 0.459 -3.575 -16.168 1.00 83.44 88 GLU A C 1
ATOM 630 O O . GLU A 1 88 ? 0.275 -4.029 -15.038 1.00 83.44 88 GLU A O 1
ATOM 635 N N . PRO A 1 89 ? -0.462 -2.754 -16.705 1.00 76.50 89 PRO A N 1
ATOM 636 C CA . PRO A 1 89 ? -1.588 -2.213 -15.932 1.00 76.50 89 PRO A CA 1
ATOM 637 C C . PRO A 1 89 ? -2.552 -3.283 -15.386 1.00 76.50 89 PRO A C 1
ATOM 639 O O 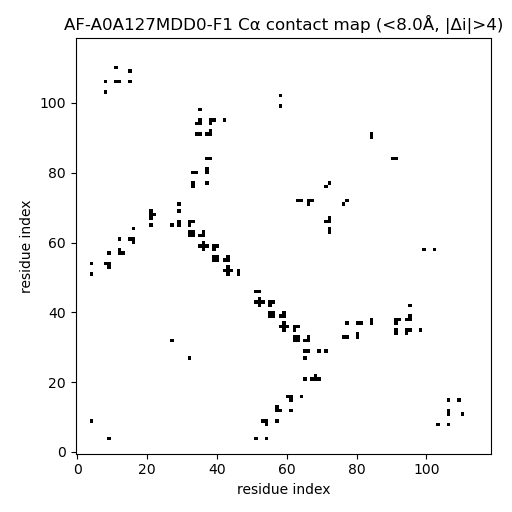. PRO A 1 89 ? -3.083 -3.130 -14.288 1.00 76.50 89 PRO A O 1
ATOM 642 N N . GLU A 1 90 ? -2.756 -4.388 -16.111 1.00 82.06 90 GLU A N 1
ATOM 643 C CA . GLU A 1 90 ? -3.637 -5.483 -15.672 1.00 82.06 90 GLU A CA 1
ATOM 644 C C . GLU A 1 90 ? -3.091 -6.220 -14.441 1.00 82.06 90 GLU A C 1
ATOM 646 O O . GLU A 1 90 ? -3.864 -6.602 -13.561 1.00 82.06 90 GLU A O 1
ATOM 651 N N . TYR A 1 91 ? -1.763 -6.363 -14.337 1.00 84.44 91 TYR A N 1
ATOM 652 C CA . TYR A 1 91 ? -1.122 -6.941 -13.155 1.00 84.44 91 TYR A CA 1
ATOM 653 C C . TYR A 1 91 ? -1.405 -6.083 -11.920 1.00 84.44 91 TYR A C 1
ATOM 655 O O . TYR A 1 91 ? -1.803 -6.610 -10.887 1.00 84.44 91 TYR A O 1
ATOM 663 N N . TYR A 1 92 ? -1.266 -4.760 -12.034 1.00 81.75 92 TYR A N 1
ATOM 664 C CA . TYR A 1 92 ? -1.476 -3.849 -10.907 1.00 81.75 92 TYR A CA 1
ATOM 665 C C . TYR A 1 92 ? -2.955 -3.706 -10.517 1.00 81.75 92 TYR A C 1
ATOM 667 O O . TYR A 1 92 ? -3.258 -3.527 -9.338 1.00 81.75 92 TYR A O 1
ATOM 675 N N . LEU A 1 93 ? -3.891 -3.857 -11.460 1.00 82.25 93 LEU A N 1
ATOM 676 C CA . LEU A 1 93 ? -5.313 -3.935 -11.119 1.00 82.25 93 LEU A CA 1
ATOM 677 C C . LEU A 1 93 ? -5.606 -5.185 -10.275 1.00 82.25 93 LEU A C 1
ATOM 679 O O . LEU A 1 93 ? -6.136 -5.063 -9.174 1.00 82.25 93 LEU A O 1
ATOM 683 N N . ALA A 1 94 ? -5.186 -6.368 -10.732 1.00 84.19 94 ALA A N 1
ATOM 684 C CA . ALA A 1 94 ? -5.350 -7.606 -9.964 1.00 84.19 94 ALA A CA 1
ATOM 685 C C . ALA A 1 94 ? -4.615 -7.544 -8.615 1.00 84.19 94 ALA A C 1
ATOM 687 O O . ALA A 1 94 ? -5.109 -8.027 -7.594 1.00 84.19 94 ALA A O 1
ATOM 688 N N . LYS A 1 95 ? -3.446 -6.895 -8.592 1.00 88.06 95 LYS A N 1
ATOM 689 C CA . LYS A 1 95 ? -2.669 -6.704 -7.373 1.00 88.06 95 LYS A CA 1
ATOM 690 C C . LYS A 1 95 ? -3.418 -5.849 -6.357 1.00 88.06 95 LYS A C 1
ATOM 692 O O . LYS A 1 95 ? -3.424 -6.205 -5.188 1.00 88.06 95 LYS A O 1
ATOM 697 N N . SER A 1 96 ? -4.095 -4.781 -6.779 1.00 84.75 96 SER A N 1
ATOM 698 C CA . SER A 1 96 ? -4.872 -3.933 -5.866 1.00 84.75 96 SER A CA 1
ATOM 699 C C . SER A 1 96 ? -5.977 -4.695 -5.117 1.00 84.75 96 SER A C 1
ATOM 701 O O . SER A 1 96 ? -6.136 -4.503 -3.913 1.00 84.75 96 SER A O 1
ATOM 703 N N . GLU A 1 97 ? -6.679 -5.608 -5.795 1.00 84.69 97 GLU A N 1
ATOM 704 C CA . GLU A 1 97 ? -7.714 -6.460 -5.192 1.00 84.69 97 GLU A CA 1
ATOM 705 C C . GLU A 1 97 ? -7.110 -7.464 -4.203 1.00 84.69 97 GLU A C 1
ATOM 707 O O . GLU A 1 97 ? -7.643 -7.672 -3.109 1.00 84.69 97 GLU A O 1
ATOM 712 N N . GLN A 1 98 ? -5.964 -8.048 -4.564 1.00 85.81 98 GLN A N 1
ATOM 713 C CA . GLN A 1 98 ? -5.216 -8.928 -3.673 1.00 85.81 98 GLN A CA 1
ATOM 714 C C . GLN A 1 98 ? -4.785 -8.185 -2.402 1.00 85.81 98 GLN A C 1
ATOM 716 O O . GLN A 1 98 ? -5.032 -8.669 -1.304 1.00 85.81 98 GLN A O 1
ATOM 721 N N . CYS A 1 99 ? -4.203 -6.991 -2.537 1.00 87.31 99 CYS A N 1
ATOM 722 C CA . CYS A 1 99 ? -3.745 -6.200 -1.396 1.00 87.31 99 CYS A CA 1
ATOM 723 C C . CYS A 1 99 ? -4.911 -5.776 -0.490 1.00 87.31 99 CYS A C 1
ATOM 725 O O . CYS A 1 99 ? -4.778 -5.783 0.727 1.00 87.31 99 CYS A O 1
ATOM 727 N N . ALA A 1 100 ? -6.079 -5.450 -1.052 1.00 83.44 100 ALA A N 1
ATOM 728 C CA . ALA A 1 100 ? -7.266 -5.180 -0.241 1.00 83.44 100 ALA A CA 1
ATOM 729 C C . ALA A 1 100 ? -7.707 -6.422 0.560 1.00 83.44 100 ALA A C 1
ATOM 731 O O . ALA A 1 100 ? -7.997 -6.318 1.749 1.00 83.44 100 ALA A O 1
ATOM 732 N N . THR A 1 101 ? -7.691 -7.604 -0.065 1.00 83.44 101 THR A N 1
ATOM 733 C CA . THR A 1 101 ? -8.055 -8.873 0.592 1.00 83.44 101 THR A CA 1
ATOM 734 C C . THR A 1 101 ? -7.071 -9.247 1.704 1.00 83.44 101 THR A C 1
ATOM 736 O O . THR A 1 101 ? -7.483 -9.618 2.803 1.00 83.44 101 THR A O 1
ATOM 739 N N . ASP A 1 102 ? -5.769 -9.132 1.436 1.00 84.88 102 ASP A N 1
ATOM 740 C CA . ASP A 1 102 ? -4.715 -9.429 2.409 1.00 84.88 102 ASP A CA 1
ATOM 741 C C . ASP A 1 102 ? -4.811 -8.475 3.610 1.00 84.88 102 ASP A C 1
ATOM 743 O O . ASP A 1 102 ? -4.754 -8.906 4.763 1.00 84.88 102 ASP A O 1
ATOM 747 N N . PHE A 1 103 ? -5.052 -7.187 3.345 1.00 82.69 103 PHE A N 1
ATOM 748 C CA . PHE A 1 103 ? -5.270 -6.176 4.373 1.00 82.69 103 PHE A CA 1
ATOM 749 C C . PHE A 1 103 ? -6.482 -6.483 5.270 1.00 82.69 103 PHE A C 1
ATOM 751 O O . PHE A 1 103 ? -6.395 -6.401 6.499 1.00 82.69 103 PHE A O 1
ATOM 758 N N . GLU A 1 104 ? -7.615 -6.872 4.681 1.00 76.75 104 GLU A N 1
ATOM 759 C CA . GLU A 1 104 ? -8.810 -7.292 5.427 1.00 76.75 104 GLU A CA 1
ATOM 760 C C . GLU A 1 104 ? -8.542 -8.525 6.307 1.00 76.75 104 GLU A C 1
ATOM 762 O O . GLU A 1 104 ? -8.990 -8.583 7.454 1.00 76.75 104 GLU A O 1
ATOM 767 N N . GLY A 1 105 ? -7.778 -9.503 5.813 1.00 74.81 105 GLY A N 1
ATOM 768 C CA . GLY A 1 105 ? -7.404 -10.687 6.592 1.00 74.81 105 GLY A CA 1
ATOM 769 C C . GLY A 1 105 ? -6.487 -10.368 7.779 1.00 74.81 105 GLY A C 1
ATOM 770 O O . GLY A 1 105 ? -6.692 -10.865 8.893 1.00 74.81 105 GLY A O 1
ATOM 771 N N . GLU A 1 106 ? -5.486 -9.514 7.565 1.00 77.94 106 GLU A N 1
ATOM 772 C CA . GLU A 1 106 ? -4.544 -9.100 8.610 1.00 77.94 106 GLU A CA 1
ATOM 773 C C . GLU A 1 106 ? -5.240 -8.250 9.692 1.00 77.94 106 GLU A C 1
ATOM 775 O O . GLU A 1 106 ? -5.045 -8.492 10.885 1.00 77.94 106 GLU A O 1
ATOM 780 N N . THR A 1 107 ? -6.131 -7.331 9.302 1.00 70.94 107 THR A N 1
ATOM 781 C CA . THR A 1 107 ? -6.924 -6.510 10.241 1.00 70.94 107 THR A CA 1
ATOM 782 C C . THR A 1 107 ? -7.883 -7.341 11.096 1.00 70.94 107 THR A C 1
ATOM 784 O O . THR A 1 107 ? -7.911 -7.167 12.314 1.00 70.94 107 THR A O 1
ATOM 787 N N . GLN A 1 108 ? -8.591 -8.317 10.517 1.00 69.38 108 GLN A N 1
ATOM 788 C CA . GLN A 1 108 ? -9.450 -9.231 11.287 1.00 69.38 108 GLN A CA 1
ATOM 789 C C . GLN A 1 108 ? -8.662 -10.065 12.305 1.00 69.38 108 GLN A C 1
ATOM 791 O O . GLN A 1 108 ? -9.142 -10.326 13.409 1.00 69.38 108 GLN A O 1
ATOM 796 N N . THR A 1 109 ? -7.447 -10.486 11.948 1.00 66.44 109 THR A N 1
ATOM 797 C CA . THR A 1 109 ? -6.578 -11.258 12.850 1.00 66.44 109 THR A CA 1
ATOM 798 C C . THR A 1 109 ? -6.209 -10.444 14.095 1.00 66.44 109 THR A C 1
ATOM 800 O O . THR A 1 109 ? -6.182 -10.977 15.205 1.00 66.44 109 THR A O 1
ATOM 803 N N . LEU A 1 110 ? -5.970 -9.143 13.933 1.00 64.31 110 LEU A N 1
ATOM 804 C CA . LEU A 1 110 ? -5.647 -8.243 15.041 1.00 64.31 110 LEU A CA 1
ATOM 805 C C . LEU A 1 110 ? -6.849 -7.974 15.937 1.00 64.31 110 LEU A C 1
ATOM 807 O O . LEU A 1 110 ? -6.719 -8.075 17.153 1.00 64.31 110 LEU A O 1
ATOM 811 N N . GLU A 1 111 ? -8.022 -7.711 15.360 1.00 65.31 111 GLU A N 1
ATOM 812 C CA . GLU A 1 111 ? -9.258 -7.532 16.134 1.00 65.31 111 GLU A CA 1
ATOM 813 C C . GLU A 1 111 ? -9.564 -8.771 16.997 1.00 65.31 111 GLU A C 1
ATOM 815 O O . GLU A 1 111 ? -9.950 -8.665 18.167 1.00 65.31 111 GLU A O 1
ATOM 820 N N . GLN A 1 112 ? -9.333 -9.970 16.452 1.00 62.47 112 GLN A N 1
ATOM 821 C CA . GLN A 1 112 ? -9.462 -11.226 17.195 1.00 62.47 112 GLN A CA 1
ATOM 822 C C . GLN A 1 112 ? -8.429 -11.344 18.322 1.00 62.47 112 GLN A C 1
ATOM 824 O O . GLN A 1 112 ? -8.768 -11.779 19.425 1.00 62.47 112 GLN A O 1
ATOM 829 N N . PHE A 1 113 ? -7.181 -10.945 18.073 1.00 56.00 113 PHE A N 1
ATOM 830 C CA . PHE A 1 113 ? -6.122 -10.953 19.079 1.00 56.00 113 PHE A CA 1
ATOM 831 C C . PHE A 1 113 ? -6.399 -9.970 20.229 1.00 56.00 113 PHE A C 1
ATOM 833 O O . PHE A 1 113 ? -6.272 -10.340 21.396 1.00 56.00 113 PHE A O 1
ATOM 840 N N . GLU A 1 114 ? -6.849 -8.751 19.929 1.00 61.72 114 GLU A N 1
ATOM 841 C CA . GLU A 1 114 ? -7.255 -7.760 20.935 1.00 61.72 114 GLU A CA 1
ATOM 842 C C . GLU A 1 114 ? -8.436 -8.256 21.778 1.00 61.72 114 GLU A C 1
ATOM 844 O O . GLU A 1 114 ? -8.457 -8.099 23.003 1.00 61.72 114 GLU A O 1
ATOM 849 N N . THR A 1 115 ? -9.397 -8.927 21.138 1.00 67.31 115 THR A N 1
ATOM 850 C CA . THR A 1 115 ? -10.522 -9.561 21.835 1.00 67.31 115 THR A CA 1
ATOM 851 C C . THR A 1 115 ? -10.041 -10.669 22.778 1.00 67.31 115 THR A C 1
ATOM 853 O O . THR A 1 115 ? -10.550 -10.790 23.889 1.00 67.31 115 THR A O 1
ATOM 856 N N . TRP A 1 116 ? -9.044 -11.468 22.388 1.00 63.12 116 TRP A N 1
ATOM 857 C CA . TRP A 1 116 ? -8.460 -12.487 23.267 1.00 63.12 116 TRP A CA 1
ATOM 858 C C . TRP A 1 116 ? -7.706 -11.881 24.458 1.00 63.12 116 TRP A C 1
ATOM 860 O O . TRP A 1 116 ? -7.834 -12.384 25.565 1.00 63.12 116 TRP A O 1
ATOM 870 N N . LEU A 1 117 ? -6.964 -10.787 24.261 1.00 52.38 117 LEU A N 1
ATOM 871 C CA . LEU A 1 117 ? -6.230 -10.112 25.341 1.00 52.38 117 LEU A CA 1
ATOM 872 C C . LEU A 1 117 ? -7.134 -9.458 26.398 1.00 52.38 117 LEU A C 1
ATOM 874 O O . LEU A 1 117 ? -6.674 -9.164 27.501 1.00 52.38 117 LEU A O 1
ATOM 878 N N . THR A 1 118 ? -8.389 -9.174 26.050 1.00 74.94 118 THR A N 1
ATOM 879 C CA . THR A 1 118 ? -9.345 -8.454 26.903 1.00 74.94 118 THR A CA 1
ATOM 880 C C . THR A 1 118 ? -10.383 -9.361 27.577 1.00 74.94 118 THR A C 1
ATOM 882 O O . THR A 1 118 ? -11.195 -8.855 28.355 1.00 74.94 118 THR A O 1
ATOM 885 N N . ASN A 1 119 ? -10.329 -10.678 27.335 1.00 60.56 119 ASN A N 1
ATOM 886 C CA . ASN A 1 119 ? -11.137 -11.715 27.996 1.00 60.56 119 ASN A CA 1
ATOM 887 C C . ASN A 1 119 ? -10.274 -12.627 28.880 1.00 60.56 119 ASN A C 1
ATOM 889 O O . ASN A 1 119 ? -10.819 -13.133 29.887 1.00 60.56 119 ASN A O 1
#

Secondary structure (DSSP, 8-state):
------SHHHHHHHHHHHHS-TT------HHHHHHHHHHHHHHHHH-SSHHHHHHHHHHHHHHHHHHHHTT---HHHHHHHHHHHTT-HHHHHHHHHHHHHHHHHHHHHHHHHHHHHT-

Sequence (119 aa):
MKNFLSSGLIAASFALASATPASAEMSSDPASDADCVVSLMMLTEQADNASDKDAIATMALYYFGRLGGEGQANAGYLSSRMNRFAAEPEYYLAKSEQCATDFEGETQTLEQFETWLTN

Nearest PDB structures (foldseek):
  8hki-assembly1_A  TM=5.180E-01  e=4.938E+00  Homo sapiens

Mean predicted aligned error: 10.5 Å